Protein AF-A0A1A8ITT9-F1 (afdb_monomer_lite)

Foldseek 3Di:
DDPDDADKDKDKAWQVCVVVLVVVCVVQVDPVQPDPPHWHWDDKDWDDDVPHPTIMIITITHDDPCPDPVSVVD

pLDDT: mean 91.09, std 9.42, range [47.06, 97.75]

Sequence (74 aa):
GADSYETVAVKVFPAMEYTSWRNECSIFSENTLQHDNVVQFLAAEERSPPGNTLQTYWLVLSYHSLGNLQDYLT

Secondary structure (DSSP, 8-state):
----PPPEEEEEEEGGGHHHHHHHHHHHT-GGG--TTSPPEEEEEEE--TT-SS-EEEEEEE--TT--HHHHT-

Structure (mmCIF, N/CA/C/O backbone):
data_AF-A0A1A8ITT9-F1
#
_entry.id   AF-A0A1A8ITT9-F1
#
loop_
_atom_site.group_PDB
_atom_site.id
_atom_site.type_symbol
_atom_site.label_atom_id
_atom_site.label_alt_id
_atom_site.label_comp_id
_atom_site.label_asym_id
_atom_site.label_entity_id
_atom_site.label_seq_id
_atom_site.pdbx_PDB_ins_code
_atom_site.Cartn_x
_atom_site.Cartn_y
_atom_site.Cartn_z
_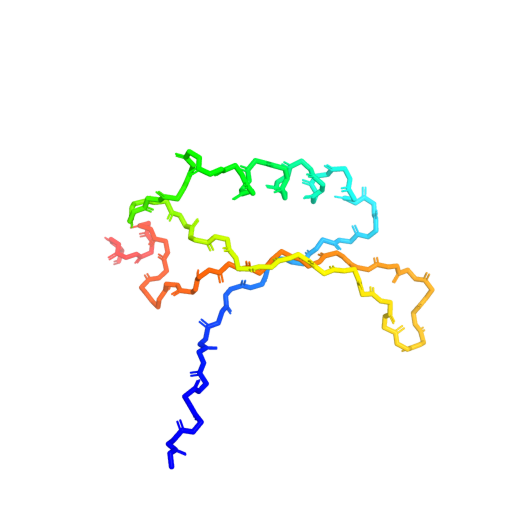atom_site.occupancy
_atom_site.B_iso_or_equiv
_atom_site.auth_seq_id
_atom_site.auth_comp_id
_atom_site.auth_asym_id
_atom_site.auth_atom_id
_atom_site.pdbx_PDB_model_num
ATOM 1 N N . GLY A 1 1 ? 4.043 -23.216 19.104 1.00 47.06 1 GLY A N 1
ATOM 2 C CA . GLY A 1 1 ? 3.617 -21.825 18.886 1.00 47.06 1 GLY A CA 1
ATOM 3 C C . GLY A 1 1 ? 3.038 -21.781 17.503 1.00 47.06 1 GLY A C 1
ATOM 4 O O . GLY A 1 1 ? 3.679 -22.315 16.612 1.00 47.06 1 GLY A O 1
ATOM 5 N N . ALA A 1 2 ? 1.803 -21.321 17.347 1.00 54.00 2 ALA A N 1
ATOM 6 C CA . ALA A 1 2 ? 1.194 -21.243 16.027 1.00 54.00 2 ALA A CA 1
ATOM 7 C C . ALA A 1 2 ? 1.871 -20.106 15.252 1.00 54.00 2 ALA A C 1
ATOM 9 O O . ALA A 1 2 ? 1.865 -18.975 15.731 1.00 54.00 2 ALA A O 1
ATOM 10 N N . ASP A 1 3 ? 2.463 -20.413 14.099 1.00 58.56 3 ASP A N 1
ATOM 11 C CA . ASP A 1 3 ? 2.756 -19.417 13.070 1.00 58.56 3 ASP A CA 1
ATOM 12 C C . ASP A 1 3 ? 1.416 -18.797 12.652 1.00 58.56 3 ASP A C 1
ATOM 14 O O . ASP A 1 3 ? 0.622 -19.408 11.933 1.00 58.56 3 ASP A O 1
ATOM 18 N N . SER A 1 4 ? 1.098 -17.625 13.199 1.00 77.81 4 SER A N 1
ATOM 19 C CA . SER A 1 4 ? -0.082 -16.865 12.809 1.00 77.81 4 SER A CA 1
ATOM 20 C C . SER A 1 4 ? 0.240 -16.122 11.519 1.00 77.81 4 SER A C 1
ATOM 22 O O . SER A 1 4 ? 0.906 -15.090 11.542 1.00 77.81 4 SER A O 1
ATOM 24 N N . TYR A 1 5 ? -0.214 -16.658 10.389 1.00 83.19 5 TYR A N 1
ATOM 25 C CA . TYR A 1 5 ? -0.194 -15.930 9.126 1.00 83.19 5 TYR A CA 1
ATOM 26 C C . TYR A 1 5 ? -1.208 -14.784 9.188 1.00 83.19 5 TYR A C 1
ATOM 28 O O . TYR A 1 5 ? -2.392 -15.012 9.438 1.00 83.19 5 TYR A O 1
ATOM 36 N N . GLU A 1 6 ? -0.745 -13.560 8.950 1.00 90.56 6 GLU A N 1
ATOM 37 C CA . GLU A 1 6 ? -1.598 -12.379 8.834 1.00 90.56 6 GLU A CA 1
ATOM 38 C C . GLU A 1 6 ? -1.906 -12.105 7.357 1.00 90.56 6 GLU A C 1
ATOM 40 O O . GLU A 1 6 ? -1.023 -12.157 6.500 1.00 90.56 6 GLU A O 1
ATOM 45 N N . THR A 1 7 ? -3.177 -11.840 7.042 1.00 95.06 7 THR A N 1
ATOM 46 C CA . THR A 1 7 ? -3.567 -11.416 5.690 1.00 95.06 7 THR A CA 1
ATOM 47 C C . THR A 1 7 ? -3.279 -9.928 5.533 1.00 95.06 7 THR A C 1
ATOM 49 O O . THR A 1 7 ? -3.671 -9.134 6.384 1.00 95.06 7 THR A O 1
ATOM 52 N N . VAL A 1 8 ? -2.641 -9.548 4.426 1.00 96.69 8 VAL A N 1
ATOM 53 C CA . VAL A 1 8 ? -2.262 -8.161 4.123 1.00 96.69 8 VAL A CA 1
ATOM 54 C C . VAL A 1 8 ? -2.820 -7.726 2.771 1.00 96.69 8 VAL A C 1
ATOM 56 O O . VAL A 1 8 ? -3.008 -8.543 1.868 1.00 96.69 8 VAL A O 1
ATOM 59 N N . ALA A 1 9 ? -3.085 -6.432 2.625 1.00 97.56 9 ALA A N 1
ATOM 60 C CA . ALA A 1 9 ? -3.422 -5.827 1.348 1.00 97.56 9 ALA A CA 1
ATOM 61 C C . ALA A 1 9 ? -2.130 -5.367 0.664 1.00 97.56 9 ALA A C 1
ATOM 63 O O . ALA A 1 9 ? -1.315 -4.672 1.267 1.00 97.56 9 ALA A O 1
ATOM 64 N N . VAL A 1 10 ? -1.938 -5.738 -0.602 1.00 97.19 10 VAL A N 1
ATOM 65 C CA . VAL A 1 10 ? -0.767 -5.315 -1.381 1.00 97.19 10 VAL A CA 1
ATOM 66 C C . VAL A 1 10 ? -1.233 -4.489 -2.565 1.00 97.19 10 VAL A C 1
ATOM 68 O O . VAL A 1 10 ? -1.922 -4.991 -3.453 1.00 97.19 10 VAL A O 1
ATOM 71 N N . LYS A 1 11 ? -0.825 -3.222 -2.599 1.00 97.62 11 LYS A N 1
ATOM 72 C CA . LYS A 1 11 ? -0.984 -2.365 -3.771 1.00 97.62 11 LYS A CA 1
ATOM 73 C C . LYS A 1 11 ? 0.279 -2.468 -4.620 1.00 97.62 11 LYS A C 1
ATOM 75 O O . LYS A 1 11 ? 1.376 -2.171 -4.150 1.00 97.62 11 LYS A O 1
ATOM 80 N N . VAL A 1 12 ? 0.120 -2.927 -5.858 1.00 96.44 12 VAL A N 1
ATOM 81 C CA . VAL A 1 12 ? 1.224 -3.165 -6.795 1.00 96.44 12 VAL A CA 1
ATOM 82 C C . VAL A 1 12 ? 1.256 -2.049 -7.830 1.00 96.44 12 VAL A C 1
ATOM 84 O O . VAL A 1 12 ? 0.289 -1.855 -8.562 1.00 96.44 12 VAL A O 1
ATOM 87 N N . PHE A 1 13 ? 2.382 -1.348 -7.907 1.00 96.75 13 PHE A N 1
ATOM 88 C CA . PHE A 1 13 ? 2.632 -0.279 -8.863 1.00 96.75 13 PHE A CA 1
ATOM 89 C C . PHE A 1 13 ? 3.592 -0.760 -9.962 1.00 96.75 13 PHE A C 1
ATOM 91 O O . PHE A 1 13 ? 4.618 -1.387 -9.657 1.00 96.75 13 PHE A O 1
ATOM 98 N N . PRO A 1 14 ? 3.309 -0.462 -11.240 1.00 95.19 14 PRO A N 1
ATOM 99 C CA . PRO A 1 14 ? 4.255 -0.694 -12.325 1.00 95.19 14 PRO A CA 1
ATOM 100 C C . PRO A 1 14 ? 5.433 0.292 -12.259 1.00 95.19 14 PRO A C 1
ATOM 102 O O . PRO A 1 14 ? 5.333 1.358 -11.651 1.00 95.19 14 PRO A O 1
ATOM 105 N N . ALA A 1 15 ? 6.532 -0.023 -12.955 1.00 93.69 15 ALA A N 1
ATOM 106 C CA . ALA A 1 15 ? 7.753 0.794 -12.976 1.00 93.69 15 ALA A CA 1
ATOM 107 C C . ALA A 1 15 ? 7.507 2.295 -13.251 1.00 93.69 15 ALA A C 1
ATOM 109 O O . ALA A 1 15 ? 8.126 3.166 -12.644 1.00 93.69 15 ALA A O 1
ATOM 110 N N . MET A 1 16 ? 6.572 2.595 -14.158 1.00 95.50 16 MET A N 1
ATOM 111 C CA . MET A 1 16 ? 6.216 3.960 -14.566 1.00 95.50 16 MET A CA 1
ATOM 112 C C . MET A 1 16 ? 5.523 4.788 -13.471 1.00 95.50 16 MET A C 1
ATOM 114 O O . MET A 1 16 ? 5.493 6.011 -13.564 1.00 95.50 16 MET A O 1
ATOM 118 N N . GLU A 1 17 ? 5.008 4.144 -12.422 1.00 96.38 17 GLU A N 1
ATOM 119 C CA . GLU A 1 17 ? 4.328 4.789 -11.294 1.00 96.38 17 GLU A CA 1
ATOM 120 C C . GLU A 1 17 ? 5.207 4.876 -10.037 1.00 96.38 17 GLU A C 1
ATOM 122 O O . GLU A 1 17 ? 4.704 5.095 -8.935 1.00 96.38 17 GLU A O 1
ATOM 127 N N . TYR A 1 18 ? 6.533 4.760 -10.187 1.00 95.44 18 TYR A N 1
ATOM 128 C CA . TYR A 1 18 ? 7.485 4.891 -9.076 1.00 95.44 18 TYR A CA 1
ATOM 129 C C . TYR A 1 18 ? 7.255 6.154 -8.236 1.00 95.44 18 TYR A C 1
ATOM 131 O O . TYR A 1 18 ? 7.284 6.101 -7.009 1.00 95.44 18 TYR A O 1
ATOM 139 N N . THR A 1 19 ? 7.002 7.294 -8.884 1.00 97.31 19 THR A N 1
ATOM 140 C CA . THR A 1 19 ? 6.757 8.564 -8.188 1.00 97.31 19 THR A CA 1
ATOM 141 C C . THR A 1 19 ? 5.500 8.500 -7.318 1.00 97.31 19 THR A C 1
ATOM 143 O O . THR A 1 19 ? 5.518 9.001 -6.195 1.00 97.31 19 THR A O 1
ATOM 146 N N . SER A 1 20 ? 4.433 7.853 -7.796 1.00 97.75 20 SER A N 1
ATOM 147 C CA . SER A 1 20 ? 3.199 7.649 -7.027 1.00 97.75 20 SER A CA 1
ATOM 148 C C . SER A 1 20 ?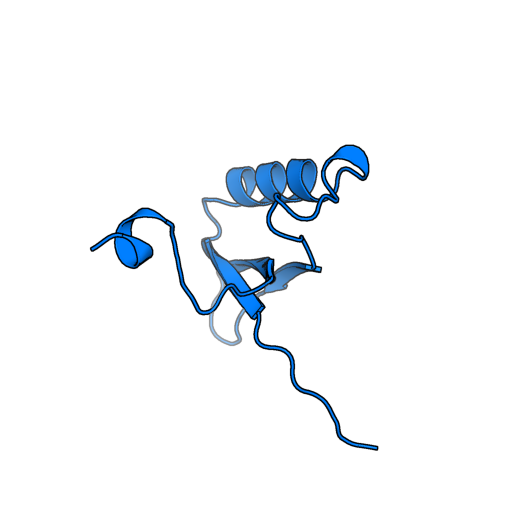 3.451 6.747 -5.822 1.00 97.75 20 SER A C 1
ATOM 150 O O . SER A 1 20 ? 3.111 7.122 -4.702 1.00 97.75 20 SER A O 1
ATOM 152 N N . TRP A 1 21 ? 4.129 5.612 -6.030 1.00 97.75 21 TRP A N 1
ATOM 153 C CA . TRP A 1 21 ? 4.516 4.704 -4.948 1.00 97.75 21 TRP A CA 1
ATOM 154 C C . TRP A 1 21 ? 5.378 5.410 -3.897 1.00 97.75 21 TRP A C 1
ATOM 156 O O . TRP A 1 21 ? 5.070 5.348 -2.711 1.00 97.75 21 TRP A O 1
ATOM 166 N N . ARG A 1 22 ? 6.415 6.148 -4.315 1.00 96.81 22 ARG A N 1
ATOM 167 C CA . ARG A 1 22 ? 7.299 6.885 -3.401 1.00 96.81 22 ARG A CA 1
ATOM 168 C C . ARG A 1 22 ? 6.516 7.909 -2.579 1.00 96.81 22 ARG A C 1
ATOM 170 O O . ARG A 1 22 ? 6.752 8.021 -1.378 1.00 96.81 22 ARG A O 1
ATOM 177 N N . ASN A 1 23 ? 5.612 8.653 -3.213 1.00 97.38 23 ASN A N 1
ATOM 178 C CA . ASN A 1 23 ? 4.797 9.646 -2.521 1.00 97.38 23 ASN A CA 1
ATOM 179 C C . ASN A 1 23 ? 3.878 8.987 -1.486 1.00 97.38 23 ASN A C 1
ATOM 181 O O . ASN A 1 23 ? 3.834 9.446 -0.348 1.00 97.38 23 ASN A O 1
ATOM 185 N N . GLU A 1 24 ? 3.195 7.896 -1.847 1.00 97.19 24 GLU A N 1
ATOM 186 C CA . GLU A 1 24 ? 2.352 7.152 -0.905 1.00 97.19 24 GLU A CA 1
ATOM 187 C C . GLU A 1 24 ? 3.172 6.578 0.255 1.00 97.19 24 GLU A C 1
ATOM 189 O O . GLU A 1 24 ? 2.791 6.774 1.404 1.00 97.19 24 GLU A O 1
ATOM 194 N N . CYS A 1 25 ? 4.330 5.964 -0.009 1.00 95.62 25 CYS A N 1
ATOM 195 C CA . CYS A 1 25 ? 5.241 5.493 1.038 1.00 95.62 25 CYS A CA 1
ATOM 196 C C . CYS A 1 25 ? 5.651 6.620 1.991 1.00 95.62 25 CYS A C 1
ATOM 198 O O . CYS A 1 25 ? 5.614 6.431 3.203 1.00 95.62 25 CYS A O 1
ATOM 200 N N . SER A 1 26 ? 6.012 7.793 1.455 1.00 95.19 26 SER A N 1
ATOM 201 C CA . SER A 1 26 ? 6.400 8.945 2.271 1.00 95.19 26 SER A CA 1
ATOM 202 C C . SER A 1 26 ? 5.267 9.365 3.198 1.00 95.19 26 SER A C 1
ATOM 204 O O . SER A 1 26 ? 5.506 9.518 4.388 1.00 95.19 26 SER A O 1
ATOM 206 N N . ILE A 1 27 ? 4.046 9.498 2.671 1.00 94.75 27 ILE A N 1
ATOM 207 C CA . ILE A 1 27 ? 2.866 9.874 3.456 1.00 94.75 27 ILE A CA 1
ATOM 208 C C . ILE A 1 27 ? 2.612 8.816 4.532 1.00 94.75 27 ILE A C 1
ATOM 210 O O . ILE A 1 27 ? 2.604 9.128 5.713 1.00 94.75 27 ILE A O 1
ATOM 214 N N . PHE A 1 28 ? 2.475 7.549 4.153 1.00 93.25 28 PHE A N 1
ATOM 215 C CA . PHE A 1 28 ? 2.111 6.477 5.077 1.00 93.25 28 PHE A CA 1
ATOM 216 C C . PHE A 1 28 ? 3.175 6.152 6.139 1.00 93.25 28 PHE A C 1
ATOM 218 O O . PHE A 1 28 ? 2.840 5.594 7.181 1.00 93.25 28 PHE A O 1
ATOM 225 N N . SER A 1 29 ? 4.440 6.507 5.900 1.00 90.06 29 SER A N 1
ATOM 226 C CA . SER A 1 29 ? 5.527 6.324 6.871 1.00 90.06 29 SER A CA 1
ATOM 227 C C . SER A 1 29 ? 5.569 7.378 7.985 1.00 90.06 29 SER A C 1
ATOM 229 O O . SER A 1 29 ? 6.305 7.207 8.959 1.00 90.06 29 SER A O 1
ATOM 231 N N . GLU A 1 30 ? 4.792 8.460 7.871 1.00 92.44 30 GLU A N 1
ATOM 232 C CA . GLU A 1 30 ? 4.746 9.511 8.887 1.00 92.44 30 GLU A CA 1
ATOM 233 C C . GLU A 1 30 ? 4.149 8.986 10.200 1.00 92.44 30 GLU A C 1
ATOM 235 O O . GLU A 1 30 ? 3.030 8.472 10.244 1.00 92.44 30 GLU A O 1
ATOM 240 N N . ASN A 1 31 ? 4.866 9.176 11.313 1.00 81.81 31 ASN A N 1
ATOM 241 C CA . ASN A 1 31 ? 4.425 8.701 12.634 1.00 81.81 31 ASN A CA 1
ATOM 242 C C . ASN A 1 31 ? 3.072 9.293 13.064 1.00 81.81 31 ASN A C 1
ATOM 244 O O . ASN A 1 31 ? 2.343 8.678 13.835 1.00 81.81 31 ASN A O 1
ATOM 248 N N . THR A 1 32 ? 2.723 10.479 12.562 1.00 86.25 32 THR A N 1
ATOM 249 C CA . THR A 1 32 ? 1.451 11.155 12.855 1.00 86.25 32 THR A CA 1
ATOM 250 C C . THR A 1 32 ? 0.240 10.481 12.214 1.00 86.25 32 THR A C 1
ATOM 252 O O . THR A 1 32 ? -0.885 10.785 12.605 1.00 86.25 32 THR A O 1
ATOM 255 N N . LEU A 1 33 ? 0.446 9.578 11.251 1.00 86.12 33 LEU A N 1
ATOM 256 C CA . LEU A 1 33 ? -0.623 8.869 10.548 1.00 86.12 33 LEU A CA 1
ATOM 257 C C . LEU A 1 33 ? -0.925 7.480 11.121 1.00 86.12 33 LEU A C 1
ATOM 259 O O . LEU A 1 33 ? -1.850 6.822 10.650 1.00 86.12 33 LEU A O 1
ATOM 263 N N . GLN A 1 34 ? -0.216 7.047 12.167 1.00 87.19 34 GLN A N 1
ATOM 264 C CA . GLN A 1 34 ? -0.560 5.826 12.896 1.00 87.19 34 GLN A CA 1
ATOM 265 C C . GLN A 1 34 ? -1.790 6.072 13.784 1.00 87.19 34 GLN A C 1
ATOM 267 O O . GLN A 1 34 ? -1.689 6.662 14.859 1.00 87.19 34 GLN A O 1
ATOM 272 N N . HIS A 1 35 ? -2.964 5.645 13.313 1.00 92.38 35 HIS A N 1
ATOM 273 C CA . HIS A 1 35 ? -4.245 5.812 14.001 1.00 92.38 35 HIS A CA 1
ATOM 274 C C . HIS A 1 35 ? -5.230 4.700 13.612 1.00 92.38 35 HIS A C 1
ATOM 276 O O . HIS A 1 35 ? -5.264 4.305 12.453 1.00 92.38 35 HIS A O 1
ATOM 282 N N . ASP A 1 36 ? -6.102 4.267 14.528 1.00 91.25 36 ASP A N 1
ATOM 283 C CA . ASP A 1 36 ? -7.035 3.137 14.324 1.00 91.25 36 ASP A CA 1
ATOM 284 C C . ASP A 1 36 ? -8.022 3.324 13.154 1.00 91.25 36 ASP A C 1
ATOM 286 O O . ASP A 1 36 ? -8.557 2.361 12.609 1.00 91.25 36 ASP A O 1
ATOM 290 N N . ASN A 1 37 ? -8.298 4.574 12.769 1.00 93.19 37 ASN A N 1
ATOM 291 C CA . ASN A 1 37 ? -9.171 4.913 11.635 1.00 93.19 37 ASN A CA 1
ATOM 292 C C . ASN A 1 37 ? -8.418 5.231 10.333 1.00 93.19 37 ASN A C 1
ATOM 294 O O . ASN A 1 37 ? -9.042 5.639 9.355 1.00 93.19 37 ASN A O 1
ATOM 298 N N . VAL A 1 38 ? -7.096 5.078 10.320 1.00 93.56 38 VAL A N 1
ATOM 299 C CA . VAL A 1 38 ? -6.255 5.204 9.128 1.00 93.56 38 VAL A CA 1
ATOM 300 C C . VAL A 1 38 ? -5.692 3.821 8.819 1.00 93.56 38 VAL A C 1
ATOM 302 O O . VAL A 1 38 ? -5.307 3.086 9.722 1.00 93.56 38 VAL A O 1
ATOM 305 N N . VAL A 1 39 ? -5.666 3.441 7.541 1.00 94.25 39 VAL A N 1
ATOM 306 C CA . VAL A 1 39 ? -5.100 2.147 7.141 1.00 94.25 39 VAL A CA 1
ATOM 307 C C . VAL A 1 39 ? -3.639 2.054 7.583 1.00 94.25 39 VAL A C 1
ATOM 309 O O . VAL A 1 39 ? -2.854 2.981 7.373 1.00 94.25 39 VAL A O 1
ATOM 312 N N . GLN A 1 40 ? -3.271 0.936 8.204 1.00 94.19 40 GLN A N 1
ATOM 313 C CA . GLN A 1 40 ? -1.935 0.770 8.749 1.00 94.19 40 GLN A CA 1
ATOM 314 C C . GLN A 1 40 ? -0.947 0.425 7.636 1.00 94.19 40 GLN A C 1
ATOM 316 O O . GLN A 1 40 ? -1.146 -0.515 6.864 1.00 94.19 40 GLN A O 1
ATOM 321 N N . PHE A 1 41 ? 0.155 1.167 7.598 1.00 95.31 41 PHE A N 1
ATOM 322 C CA . PHE A 1 41 ? 1.311 0.851 6.773 1.00 95.31 41 PHE A CA 1
ATOM 323 C C . PHE A 1 41 ? 2.169 -0.231 7.420 1.00 95.31 41 PHE A C 1
ATOM 325 O O . PHE A 1 41 ? 2.522 -0.122 8.594 1.00 95.31 41 PHE A O 1
ATOM 332 N N . LEU A 1 42 ? 2.510 -1.264 6.647 1.00 95.00 42 LEU A N 1
ATOM 333 C CA . LEU A 1 42 ? 3.296 -2.401 7.125 1.00 95.00 42 LEU A CA 1
ATOM 334 C C . LEU A 1 42 ? 4.694 -2.417 6.506 1.00 95.00 42 LEU A C 1
ATOM 336 O O . LEU A 1 42 ? 5.685 -2.555 7.220 1.00 95.00 42 LEU A O 1
ATOM 340 N N . ALA A 1 43 ? 4.784 -2.279 5.182 1.00 95.75 43 ALA A N 1
ATOM 341 C CA . ALA A 1 43 ? 6.054 -2.303 4.465 1.00 95.75 43 ALA A CA 1
ATOM 342 C C . ALA A 1 43 ? 5.939 -1.692 3.063 1.00 95.75 43 ALA A C 1
ATOM 344 O O . ALA A 1 43 ? 4.853 -1.555 2.499 1.00 95.75 43 ALA A O 1
ATOM 345 N N . ALA A 1 44 ? 7.089 -1.391 2.467 1.00 96.88 44 ALA A N 1
ATOM 346 C CA . ALA A 1 44 ? 7.210 -1.055 1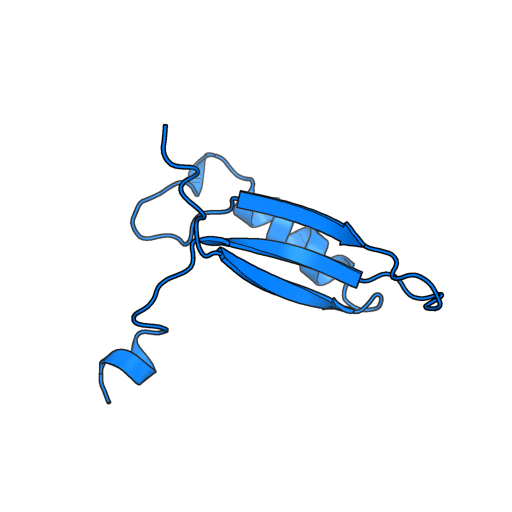.058 1.00 96.88 44 ALA A CA 1
ATOM 347 C C . ALA A 1 44 ? 8.364 -1.858 0.453 1.00 96.88 44 ALA A C 1
ATOM 349 O O . ALA A 1 44 ? 9.447 -1.916 1.035 1.00 96.88 44 ALA A O 1
ATOM 350 N N . GLU A 1 45 ? 8.136 -2.484 -0.698 1.00 96.12 45 GLU A N 1
ATOM 351 C CA . GLU A 1 45 ? 9.115 -3.372 -1.321 1.00 96.12 45 GLU A CA 1
ATOM 352 C C . GLU A 1 45 ? 9.326 -3.049 -2.794 1.00 96.12 45 GLU A C 1
ATOM 354 O O . GLU A 1 45 ? 8.392 -2.795 -3.551 1.00 96.12 45 GLU A O 1
ATOM 359 N N . GLU A 1 46 ? 10.577 -3.134 -3.213 1.00 95.00 46 GLU A N 1
ATOM 360 C CA . GLU A 1 46 ? 10.981 -3.041 -4.603 1.00 95.00 46 GLU A CA 1
ATOM 361 C C . GLU A 1 46 ? 11.265 -4.456 -5.120 1.00 95.00 46 GLU A C 1
ATOM 363 O O . GLU A 1 46 ? 12.118 -5.168 -4.590 1.00 95.00 46 GLU A O 1
ATOM 368 N N . ARG A 1 47 ? 10.519 -4.894 -6.137 1.00 93.06 47 ARG A N 1
ATOM 369 C CA . ARG A 1 47 ? 10.574 -6.268 -6.644 1.00 93.06 47 ARG A CA 1
ATOM 370 C C . ARG A 1 47 ? 10.888 -6.305 -8.127 1.00 93.06 47 ARG A C 1
ATOM 372 O O . ARG A 1 47 ? 10.198 -5.681 -8.929 1.00 93.06 47 ARG A O 1
ATOM 379 N N . SER A 1 48 ? 11.864 -7.130 -8.491 1.00 89.06 48 SER A N 1
ATOM 380 C CA . SER A 1 48 ? 12.217 -7.434 -9.882 1.00 89.06 48 SER A CA 1
ATOM 381 C C . SER A 1 48 ? 11.986 -8.928 -10.136 1.00 89.06 48 SER A C 1
ATOM 383 O O . SER A 1 48 ? 12.833 -9.742 -9.760 1.00 89.06 48 SER A O 1
ATOM 385 N N . PRO A 1 49 ? 10.825 -9.325 -10.692 1.00 80.81 49 PRO A N 1
ATOM 386 C CA . PRO A 1 49 ? 10.502 -10.731 -10.907 1.00 80.81 49 PRO A CA 1
ATOM 387 C C . PRO A 1 49 ? 11.508 -11.407 -11.854 1.00 80.81 49 PRO A C 1
ATOM 389 O O . PRO A 1 49 ? 11.903 -10.799 -12.852 1.00 80.81 49 PRO A O 1
ATOM 392 N N . PRO A 1 50 ? 11.900 -12.670 -11.610 1.00 80.88 50 PRO A N 1
ATOM 393 C CA . PRO A 1 50 ? 12.794 -13.389 -12.512 1.00 80.88 50 PRO A CA 1
ATOM 394 C C . PRO A 1 50 ? 12.167 -13.507 -13.908 1.00 80.88 50 PRO A C 1
ATOM 396 O O . PRO A 1 50 ? 11.024 -13.933 -14.053 1.00 80.88 50 PRO A O 1
ATOM 399 N N . GLY A 1 51 ? 12.919 -13.112 -14.938 1.00 82.38 51 GLY A N 1
ATOM 400 C CA . GLY A 1 51 ? 12.439 -13.076 -16.325 1.00 82.38 51 GLY A CA 1
ATOM 401 C C . GLY A 1 51 ? 11.703 -11.791 -16.722 1.00 82.38 51 GLY A C 1
ATOM 402 O O . GLY A 1 51 ? 11.324 -11.662 -17.884 1.00 82.38 51 GLY A O 1
ATOM 403 N N . ASN A 1 52 ? 11.541 -10.827 -15.810 1.00 77.88 52 ASN A N 1
ATOM 404 C CA . ASN A 1 52 ? 11.051 -9.488 -16.120 1.00 77.88 52 ASN A CA 1
ATOM 405 C C . ASN A 1 52 ? 12.178 -8.462 -15.935 1.00 77.88 52 ASN A C 1
ATOM 407 O O . ASN A 1 52 ? 12.853 -8.438 -14.909 1.00 77.88 52 ASN A O 1
ATOM 411 N N . THR A 1 53 ? 12.395 -7.614 -16.938 1.00 78.75 53 THR A N 1
ATOM 412 C CA . THR A 1 53 ? 13.362 -6.508 -16.861 1.00 78.75 53 THR A CA 1
ATOM 413 C C . THR A 1 53 ? 12.792 -5.288 -16.145 1.00 78.75 53 THR A C 1
ATOM 415 O O . THR A 1 53 ? 13.552 -4.414 -15.733 1.00 78.75 53 THR A O 1
ATOM 418 N N . LEU A 1 54 ? 11.467 -5.214 -16.003 1.00 86.50 54 LEU A N 1
ATOM 419 C CA . LEU A 1 54 ? 10.777 -4.107 -15.364 1.00 86.50 54 LEU A CA 1
ATOM 420 C C . LEU A 1 54 ? 10.521 -4.400 -13.891 1.00 86.50 54 LEU A C 1
ATOM 422 O O . LEU A 1 54 ? 10.029 -5.461 -13.503 1.00 86.50 54 LEU A O 1
ATOM 426 N N . GLN A 1 55 ? 10.830 -3.397 -13.085 1.00 91.94 55 GLN A N 1
ATOM 427 C CA . GLN A 1 55 ? 10.601 -3.401 -11.657 1.00 91.94 55 GLN A CA 1
ATOM 428 C C . GLN A 1 55 ? 9.125 -3.165 -11.324 1.00 91.94 55 GLN A C 1
ATOM 430 O O . GLN A 1 55 ? 8.396 -2.483 -12.046 1.00 91.94 55 GLN A O 1
ATOM 435 N N . THR A 1 56 ? 8.694 -3.727 -10.205 1.00 95.12 56 THR A N 1
ATOM 436 C CA . THR A 1 56 ? 7.395 -3.470 -9.588 1.00 95.12 56 THR A CA 1
ATOM 437 C C . THR A 1 56 ? 7.617 -2.966 -8.176 1.00 95.12 56 THR A C 1
ATOM 439 O O . THR A 1 56 ? 8.540 -3.412 -7.495 1.00 95.12 56 THR A O 1
ATOM 442 N N . TYR A 1 57 ? 6.766 -2.052 -7.736 1.00 97.12 57 TYR A N 1
ATOM 443 C CA . TYR A 1 57 ? 6.852 -1.473 -6.405 1.00 97.12 57 TYR A CA 1
ATOM 444 C C . TYR A 1 57 ? 5.609 -1.856 -5.623 1.00 97.12 57 TYR A C 1
ATOM 446 O O . TYR A 1 57 ? 4.489 -1.708 -6.106 1.00 97.12 57 TYR A O 1
ATOM 454 N N . TRP A 1 58 ? 5.800 -2.442 -4.454 1.00 97.44 58 TRP A N 1
ATOM 455 C CA . TRP A 1 58 ? 4.734 -2.958 -3.615 1.00 97.44 58 TRP A CA 1
ATOM 456 C C . TRP A 1 58 ? 4.589 -2.056 -2.400 1.00 97.44 58 TRP A C 1
ATOM 458 O O . TRP A 1 58 ? 5.576 -1.662 -1.777 1.00 97.44 58 TRP A O 1
ATOM 468 N N . LEU A 1 59 ? 3.346 -1.735 -2.069 1.00 97.56 59 LEU A N 1
ATOM 469 C CA . LEU A 1 59 ? 2.960 -1.076 -0.832 1.00 97.56 59 LEU A CA 1
ATOM 470 C C . LEU A 1 59 ? 2.095 -2.060 -0.044 1.00 97.56 59 LEU A C 1
ATOM 472 O O . LEU A 1 59 ? 1.034 -2.468 -0.521 1.00 97.56 59 LEU A O 1
ATOM 476 N N . VAL A 1 60 ? 2.578 -2.476 1.123 1.00 97.25 60 VAL A N 1
ATOM 477 C CA . VAL A 1 60 ? 1.937 -3.475 1.983 1.00 97.25 60 VAL A CA 1
ATOM 478 C C . VAL A 1 60 ? 1.212 -2.757 3.117 1.00 97.25 60 VAL A C 1
ATOM 480 O O . VAL A 1 60 ? 1.819 -2.004 3.881 1.00 97.25 60 VAL A O 1
ATOM 483 N N . LEU A 1 61 ? -0.092 -2.999 3.212 1.00 96.50 61 LEU A N 1
ATOM 484 C CA . LEU A 1 61 ? -1.021 -2.357 4.137 1.00 96.50 61 LEU A CA 1
ATOM 485 C C . LEU A 1 61 ? -1.827 -3.409 4.916 1.00 96.50 61 LEU A C 1
ATOM 487 O O . LEU A 1 61 ? -1.959 -4.555 4.472 1.00 96.50 61 LEU A O 1
ATOM 491 N N . SER A 1 62 ? -2.417 -3.019 6.046 1.00 95.50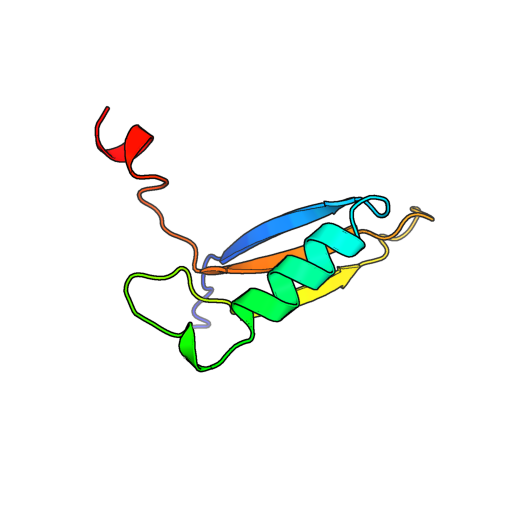 62 SER A N 1
ATOM 492 C CA . SER A 1 62 ? -3.372 -3.869 6.768 1.00 95.50 62 SER A CA 1
ATOM 493 C C . SER A 1 62 ? -4.558 -4.252 5.880 1.00 95.50 62 SER A C 1
ATOM 495 O O . SER A 1 62 ? -5.151 -3.407 5.205 1.00 95.50 62 SER A O 1
ATOM 497 N N . TYR A 1 63 ? -4.934 -5.531 5.892 1.00 95.88 63 TYR A N 1
ATOM 498 C CA . TYR A 1 63 ? -6.125 -6.001 5.190 1.00 95.88 63 TYR A CA 1
ATOM 499 C C . TYR A 1 63 ? -7.386 -5.811 6.038 1.00 95.88 63 TYR A C 1
ATOM 501 O O . TYR A 1 63 ? -7.431 -6.201 7.204 1.00 95.88 63 TYR A O 1
ATOM 509 N N . HIS A 1 64 ? -8.447 -5.289 5.422 1.00 94.25 64 HIS A N 1
ATOM 510 C CA . HIS A 1 64 ? -9.772 -5.197 6.030 1.00 94.25 64 HIS A CA 1
ATOM 511 C C . HIS A 1 64 ? -10.737 -6.130 5.296 1.00 94.25 64 HIS A C 1
ATOM 513 O O . HIS A 1 64 ? -11.096 -5.889 4.145 1.00 94.25 64 HIS A O 1
ATOM 519 N N . SER A 1 65 ? -11.175 -7.197 5.968 1.00 93.50 65 SER A N 1
ATOM 520 C CA . SER A 1 65 ? -12.016 -8.249 5.374 1.00 93.50 65 SER A CA 1
ATOM 521 C C . SER A 1 65 ? -13.399 -7.778 4.926 1.00 93.50 65 SER A C 1
ATOM 523 O O . SER A 1 65 ? -13.978 -8.389 4.033 1.00 93.50 65 SER A O 1
ATOM 525 N N . LEU A 1 66 ? -13.914 -6.699 5.520 1.00 93.81 66 LEU A N 1
ATOM 526 C CA . LEU A 1 66 ? -15.189 -6.079 5.148 1.00 93.81 66 LEU A CA 1
ATOM 527 C C . LEU A 1 66 ? -15.086 -5.174 3.909 1.00 93.81 66 LEU A C 1
ATOM 529 O O . LEU A 1 66 ? -16.104 -4.678 3.440 1.00 93.81 66 LEU A O 1
ATOM 533 N N . GLY A 1 67 ? -13.880 -4.968 3.371 1.00 92.81 67 GLY A N 1
ATOM 534 C CA . GLY A 1 67 ? -13.669 -4.151 2.182 1.00 92.81 67 GLY A CA 1
ATOM 535 C C . GLY A 1 67 ? -13.876 -2.655 2.428 1.00 92.81 67 GLY A C 1
ATOM 536 O O . GLY A 1 67 ? -13.640 -2.140 3.522 1.00 92.81 67 GLY A O 1
ATOM 537 N N . ASN A 1 68 ? -14.252 -1.939 1.368 1.00 93.88 68 ASN A N 1
ATOM 538 C CA . ASN A 1 68 ? -14.522 -0.506 1.442 1.00 93.88 68 ASN A CA 1
ATOM 539 C C . ASN A 1 68 ? -15.945 -0.233 1.965 1.00 93.88 68 ASN A C 1
ATOM 541 O O . ASN A 1 68 ? -16.821 -1.095 1.949 1.00 93.88 68 ASN A O 1
ATOM 545 N N . LEU A 1 69 ? -16.182 1.004 2.403 1.00 95.00 69 LEU A N 1
ATOM 546 C CA . LEU A 1 69 ? -17.466 1.401 2.981 1.00 95.00 69 LEU A CA 1
ATOM 547 C C . LEU A 1 69 ? -18.636 1.315 1.985 1.00 95.00 69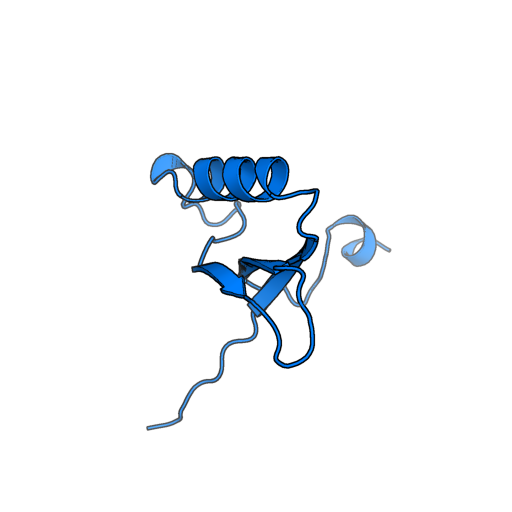 LEU A C 1
ATOM 549 O O . LEU A 1 69 ? -19.756 1.055 2.405 1.00 95.00 69 LEU A O 1
ATOM 553 N N . GLN A 1 70 ? -18.401 1.535 0.689 1.00 95.94 70 GLN A N 1
ATOM 554 C CA . GLN A 1 70 ? -19.455 1.459 -0.325 1.00 95.94 70 GLN A CA 1
ATOM 555 C C . GLN A 1 70 ? -19.976 0.023 -0.469 1.00 95.94 70 GLN A C 1
ATOM 557 O O . GLN A 1 70 ? -21.187 -0.188 -0.433 1.00 95.94 70 GLN A O 1
ATOM 562 N N . ASP A 1 71 ? -19.071 -0.950 -0.571 1.00 93.38 71 ASP A N 1
ATOM 563 C CA . ASP A 1 71 ? -19.424 -2.367 -0.682 1.00 93.38 71 ASP A CA 1
ATOM 564 C C . ASP A 1 71 ? -20.048 -2.890 0.615 1.00 93.38 71 ASP A C 1
ATOM 566 O O . ASP A 1 71 ? -20.971 -3.692 0.571 1.00 93.38 71 ASP A O 1
ATOM 570 N N . TYR A 1 72 ? -19.602 -2.399 1.776 1.00 92.31 72 TYR A N 1
ATOM 571 C CA . TYR A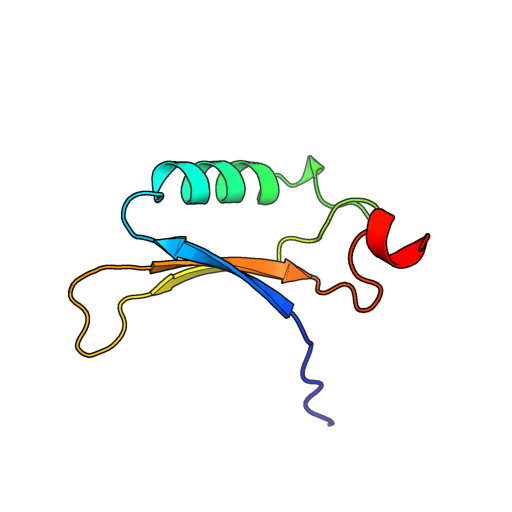 1 72 ? -20.191 -2.775 3.064 1.00 92.31 72 TYR A CA 1
ATOM 572 C C . TYR A 1 72 ? -21.649 -2.309 3.230 1.00 92.31 72 TYR A C 1
ATOM 574 O O . TYR A 1 72 ? -22.424 -2.934 3.954 1.00 92.31 72 TYR A O 1
ATOM 582 N N . LEU A 1 73 ? -22.020 -1.188 2.604 1.00 94.25 73 LEU A N 1
ATOM 583 C CA . LEU A 1 73 ? -23.355 -0.589 2.717 1.00 94.25 73 LEU A CA 1
ATOM 584 C C . LEU A 1 73 ? -24.353 -1.078 1.653 1.00 94.25 73 LEU A C 1
ATOM 586 O O . LEU A 1 73 ? -25.510 -0.653 1.700 1.00 94.25 73 LEU A O 1
ATOM 590 N N . THR A 1 74 ? -23.919 -1.910 0.702 1.00 83.62 74 THR A N 1
ATOM 591 C CA . THR A 1 74 ? -24.737 -2.399 -0.423 1.00 83.62 74 THR A CA 1
ATOM 592 C C . THR A 1 74 ? -25.187 -3.836 -0.189 1.00 83.62 74 THR A C 1
ATOM 594 O O . THR A 1 74 ? -26.377 -4.119 -0.453 1.00 83.62 74 THR A O 1
#

Organism: Nothobranchius kuhntae (NCBI:txid321403)

Radius of gyration: 14.74 Å; chains: 1; bounding box: 38×33×36 Å

InterPro domains:
  IPR000333 Ser/Thr protein kinase, TGFB receptor [PTHR23255] (5-74)
  IPR000719 Protein kinase domain [PS50011] (1-74)
  IPR011009 Protein kinase-like domain superfamily [SSF56112] (6-73)